Protein AF-A0A7S2SDB5-F1 (afdb_monomer_lite)

Radius of gyration: 14.03 Å; chains: 1; bounding box: 42×34×29 Å

InterPro domains:
  IPR011990 Tetratricopeptide-like helical domain superfamily [G3DSA:1.25.40.10] (27-120)
  IPR011990 Tetratricopeptide-like helical domain superfamily [SSF48452] (34-119)

Sequence (121 aa):
QGGSGVSLSSMASLASADVRSRKIQPIYACIDSGNYRGALKMCAKRDIQSWDIVKVLRAHALDRLGKQDEALELCREVKSKKPTDATVVDTLALNFKLMDLGDEAAECYEVAWQGAPTDLG

Foldseek 3Di:
DDDPPPQLLNLLVVVPDDPLSVLCVVLSVCVVVVVLVSNLVSCPDPVHVPPLLSLLSNLVSCVSVVNNVSSVVSLVVSVVVLDLPPSSLVSSLVSCVVVVNNVSNVVSVVSNVVPPPPPPD

pLDDT: mean 81.26, std 16.33, range [32.19, 94.12]

Structure (mmCIF, N/CA/C/O backbone):
data_AF-A0A7S2SDB5-F1
#
_entry.id   AF-A0A7S2SDB5-F1
#
loop_
_atom_site.group_PDB
_atom_site.id
_atom_site.type_symbol
_atom_site.label_atom_id
_atom_site.label_alt_id
_atom_site.label_comp_id
_atom_site.label_asym_id
_atom_site.label_entity_id
_atom_site.label_seq_id
_atom_site.pdbx_PDB_ins_code
_atom_site.Cartn_x
_atom_site.Cartn_y
_atom_site.Cartn_z
_atom_site.occupancy
_atom_site.B_iso_or_equiv
_atom_site.auth_seq_id
_atom_site.auth_comp_id
_atom_site.auth_asym_id
_atom_site.auth_atom_id
_atom_site.pdbx_PDB_model_num
ATOM 1 N N . GLN A 1 1 ? -15.532 18.726 -9.235 1.00 32.19 1 GLN A N 1
ATOM 2 C CA . GLN A 1 1 ? -14.087 19.027 -9.245 1.00 32.19 1 GLN A CA 1
ATOM 3 C C . GLN A 1 1 ? -13.367 17.695 -9.328 1.00 32.19 1 GLN A C 1
ATOM 5 O O . GLN A 1 1 ? -13.318 16.971 -8.346 1.00 32.19 1 GLN A O 1
ATOM 10 N N . GLY A 1 2 ? -12.998 17.297 -10.547 1.00 34.03 2 GLY A N 1
ATOM 11 C CA . GLY A 1 2 ? -12.353 16.016 -10.813 1.00 34.03 2 GLY A CA 1
ATOM 12 C C . GLY A 1 2 ? -10.883 16.132 -10.459 1.00 34.03 2 GLY A C 1
ATOM 13 O O . GLY A 1 2 ? -10.140 16.801 -11.170 1.00 34.03 2 GLY A O 1
ATOM 14 N N . GLY A 1 3 ? -10.485 15.534 -9.338 1.00 35.69 3 GLY A N 1
ATOM 15 C CA . GLY A 1 3 ? -9.074 15.310 -9.073 1.00 35.69 3 GLY A CA 1
ATOM 16 C C . GLY A 1 3 ? -8.525 14.470 -10.216 1.00 35.69 3 GLY A C 1
ATOM 17 O O . GLY A 1 3 ? -9.114 13.442 -10.550 1.00 35.69 3 GLY A O 1
ATOM 18 N N . SER A 1 4 ? -7.446 14.932 -10.840 1.00 40.94 4 SER A N 1
ATOM 19 C CA . SER A 1 4 ? -6.642 14.147 -11.770 1.00 40.94 4 SER A CA 1
ATOM 20 C C . SER A 1 4 ? -6.125 12.924 -11.014 1.00 40.94 4 SER A C 1
ATOM 22 O O . SER A 1 4 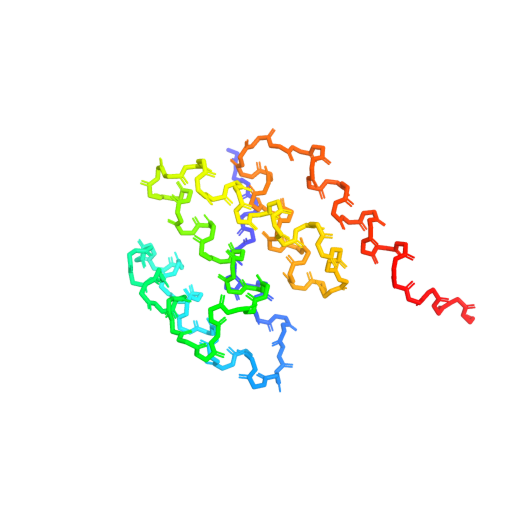? -5.061 12.955 -10.401 1.00 40.94 4 SER A O 1
ATOM 24 N N . GLY A 1 5 ? -6.953 11.883 -10.951 1.00 46.06 5 GLY A N 1
ATOM 25 C CA . GLY A 1 5 ? -6.646 10.625 -10.303 1.00 46.06 5 GLY A CA 1
ATOM 26 C C . GLY A 1 5 ? -5.632 9.921 -11.173 1.00 46.06 5 GLY A C 1
ATOM 27 O O . GLY A 1 5 ? -5.996 9.238 -12.124 1.00 46.06 5 GLY A O 1
ATOM 28 N N . VAL A 1 6 ? -4.353 10.139 -10.887 1.00 54.41 6 VAL A N 1
ATOM 29 C CA . VAL A 1 6 ? -3.303 9.266 -11.390 1.00 54.41 6 VAL A CA 1
ATOM 30 C C . VAL A 1 6 ? -3.615 7.863 -10.874 1.00 54.41 6 VAL A C 1
ATOM 32 O O . VAL A 1 6 ? -3.449 7.560 -9.695 1.00 54.41 6 VAL A O 1
ATOM 35 N N . SER A 1 7 ? -4.177 7.024 -11.742 1.00 64.12 7 SER A N 1
ATOM 36 C CA . SER A 1 7 ? -4.431 5.630 -11.405 1.00 64.12 7 SER A CA 1
ATOM 37 C C . SER A 1 7 ? -3.094 4.941 -11.142 1.00 64.12 7 SER A C 1
ATOM 39 O O . SER A 1 7 ? -2.117 5.161 -11.857 1.00 64.12 7 SER A O 1
ATOM 41 N N . LEU A 1 8 ? -3.047 4.073 -10.133 1.00 67.19 8 LEU A N 1
ATOM 42 C CA . LEU A 1 8 ? -1.852 3.294 -9.781 1.00 67.19 8 LEU A CA 1
ATOM 43 C C . LEU A 1 8 ? -1.300 2.486 -10.975 1.00 67.19 8 LEU A C 1
ATOM 45 O O . LEU A 1 8 ? -0.096 2.268 -11.094 1.00 67.19 8 LEU A O 1
ATOM 49 N N . SER A 1 9 ? -2.177 2.088 -11.897 1.00 60.69 9 SER A N 1
ATOM 50 C CA . SER A 1 9 ? -1.863 1.467 -13.189 1.00 60.69 9 SER A CA 1
ATOM 51 C C . SER A 1 9 ? -1.038 2.376 -14.122 1.00 60.69 9 SER A C 1
ATOM 53 O O . SER A 1 9 ? -0.140 1.894 -14.820 1.00 60.69 9 SER A O 1
ATOM 55 N N . SER A 1 10 ? -1.264 3.692 -14.096 1.00 62.84 10 SER A N 1
ATOM 56 C CA . SER A 1 10 ? -0.473 4.677 -14.848 1.00 62.84 10 SER A CA 1
ATOM 57 C C . SER A 1 10 ? 0.928 4.856 -14.259 1.00 62.84 10 SER A C 1
ATOM 59 O O . SER A 1 10 ? 1.894 4.945 -15.014 1.00 62.84 10 SER A O 1
ATOM 61 N N . MET A 1 11 ? 1.065 4.817 -12.928 1.00 64.19 11 MET A N 1
ATOM 62 C CA . MET A 1 11 ? 2.374 4.839 -12.253 1.00 64.19 11 MET A CA 1
ATOM 63 C C . MET A 1 11 ? 3.192 3.585 -12.587 1.00 64.19 11 MET A C 1
ATOM 65 O O . MET A 1 11 ? 4.382 3.664 -12.880 1.00 64.19 11 MET A O 1
ATOM 69 N N . ALA A 1 12 ? 2.532 2.423 -12.640 1.00 57.56 12 ALA A N 1
ATOM 70 C CA . ALA A 1 12 ? 3.157 1.160 -13.028 1.00 57.56 12 ALA A CA 1
ATOM 71 C C . ALA A 1 12 ? 3.664 1.150 -14.480 1.00 57.56 12 ALA A C 1
ATOM 73 O O . ALA A 1 12 ? 4.626 0.450 -14.792 1.00 57.56 12 ALA A O 1
ATOM 74 N N . SER A 1 13 ? 3.013 1.905 -15.369 1.00 51.91 13 SER A N 1
ATOM 75 C CA . SER A 1 13 ? 3.345 1.950 -16.799 1.00 51.91 13 SER A CA 1
ATOM 76 C C . SER A 1 13 ? 4.627 2.738 -17.091 1.00 51.91 13 SER A C 1
ATOM 78 O O . SER A 1 13 ? 5.291 2.468 -18.089 1.00 51.91 13 SER A O 1
ATOM 80 N N . LEU A 1 14 ? 5.014 3.664 -16.206 1.00 51.72 14 LEU A N 1
ATOM 81 C CA . LEU A 1 14 ? 6.294 4.378 -16.285 1.00 51.72 14 LEU A CA 1
ATOM 82 C C . LEU A 1 14 ? 7.477 3.492 -15.843 1.00 51.72 14 LEU A C 1
ATOM 84 O O . LEU A 1 14 ? 8.594 3.669 -16.322 1.00 51.72 14 LEU A O 1
ATOM 88 N N . ALA A 1 15 ? 7.227 2.479 -15.008 1.00 50.44 15 ALA A N 1
ATOM 89 C CA . ALA A 1 15 ? 8.211 1.497 -14.551 1.00 50.44 15 ALA A CA 1
ATOM 90 C C . ALA A 1 15 ? 8.356 0.315 -15.539 1.00 50.44 15 ALA A C 1
ATOM 92 O O . ALA A 1 15 ? 8.076 -0.848 -15.218 1.00 50.44 15 ALA A O 1
ATOM 93 N N . SER A 1 16 ? 8.745 0.599 -16.785 1.00 42.59 16 SER A N 1
ATOM 94 C CA . SER A 1 16 ? 8.866 -0.424 -17.833 1.00 42.59 16 SER A CA 1
ATOM 95 C C . SER A 1 16 ? 10.200 -1.193 -17.778 1.00 42.59 16 SER A C 1
ATOM 97 O O . SER A 1 16 ? 11.266 -0.597 -17.664 1.00 42.59 16 SER A O 1
ATOM 99 N N . ALA A 1 17 ? 10.100 -2.523 -17.936 1.00 47.00 17 ALA A N 1
ATOM 100 C CA . ALA A 1 17 ? 11.145 -3.549 -18.137 1.00 47.00 17 ALA A CA 1
ATOM 101 C C . ALA A 1 17 ? 11.807 -4.260 -16.928 1.00 47.00 17 ALA A C 1
ATOM 103 O O . ALA A 1 17 ? 12.692 -5.086 -17.146 1.00 47.00 17 ALA A O 1
ATOM 104 N N . ASP A 1 18 ? 11.349 -4.085 -15.684 1.00 59.66 18 ASP A N 1
ATOM 105 C CA . ASP A 1 18 ? 11.858 -4.880 -14.547 1.00 59.66 18 ASP A CA 1
ATOM 106 C C . ASP A 1 18 ? 11.042 -6.184 -14.357 1.00 59.66 18 ASP A C 1
ATOM 108 O O . ASP A 1 18 ? 9.818 -6.220 -14.521 1.00 59.66 18 ASP A O 1
ATOM 112 N N . VAL A 1 19 ? 11.697 -7.296 -13.996 1.00 60.31 19 VAL A N 1
ATOM 113 C CA . VAL A 1 19 ? 11.023 -8.568 -13.643 1.00 60.31 19 VAL A CA 1
ATOM 114 C C . VAL A 1 19 ? 10.014 -8.354 -12.509 1.00 60.31 19 VAL A C 1
ATOM 116 O O . VAL A 1 19 ? 8.971 -9.021 -12.473 1.00 60.31 19 VAL A O 1
ATOM 119 N N . ARG A 1 20 ? 10.280 -7.386 -11.621 1.00 69.00 20 ARG A N 1
ATOM 120 C CA . ARG A 1 20 ? 9.342 -6.934 -10.593 1.00 69.00 20 ARG A CA 1
ATOM 121 C C . ARG A 1 20 ? 8.032 -6.464 -11.211 1.00 69.00 20 ARG A C 1
ATOM 123 O O . ARG A 1 20 ? 6.992 -6.950 -10.767 1.00 69.00 20 ARG A O 1
ATOM 130 N N . SER A 1 21 ? 8.074 -5.660 -12.280 1.00 71.31 21 SER A N 1
ATOM 131 C CA . SER A 1 21 ? 6.898 -5.136 -12.990 1.00 71.31 21 SER A CA 1
ATOM 132 C C 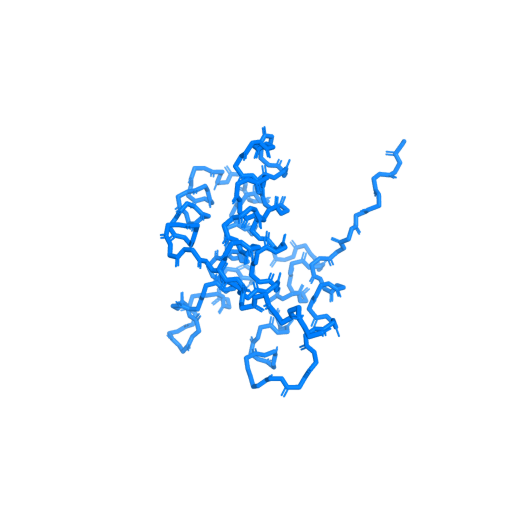. SER A 1 21 ? 5.951 -6.258 -13.426 1.00 71.31 21 SER A C 1
ATOM 134 O O . SER A 1 21 ? 4.762 -6.203 -13.130 1.00 71.31 21 SER A O 1
ATOM 136 N N . ARG A 1 22 ? 6.452 -7.360 -14.004 1.00 79.88 22 ARG A N 1
ATOM 137 C CA . ARG A 1 22 ? 5.593 -8.490 -14.434 1.00 79.88 22 ARG A CA 1
ATOM 138 C C . ARG A 1 22 ? 4.841 -9.163 -13.285 1.00 79.88 22 ARG A C 1
ATOM 140 O O . ARG A 1 22 ? 3.711 -9.607 -13.480 1.00 79.88 22 ARG A O 1
ATOM 147 N N . LYS A 1 23 ? 5.445 -9.256 -12.094 1.00 83.81 23 LYS A N 1
ATOM 148 C CA . LYS A 1 23 ? 4.790 -9.871 -10.927 1.00 83.81 23 LYS A CA 1
ATOM 149 C C . LYS A 1 23 ? 3.769 -8.941 -10.264 1.00 83.81 23 LYS A C 1
ATOM 151 O O . LYS A 1 23 ? 2.788 -9.442 -9.715 1.00 83.81 23 LYS A O 1
ATOM 156 N N . ILE A 1 24 ? 3.973 -7.623 -10.332 1.00 86.31 24 ILE A N 1
ATOM 157 C CA . ILE A 1 24 ? 3.073 -6.615 -9.739 1.00 86.31 24 ILE A CA 1
ATOM 158 C C . ILE A 1 24 ? 1.953 -6.155 -10.680 1.00 86.31 24 ILE A C 1
ATOM 160 O O . ILE A 1 24 ? 0.895 -5.773 -10.193 1.00 86.31 24 ILE A O 1
ATOM 164 N N . GLN A 1 25 ? 2.111 -6.270 -12.004 1.00 86.12 25 GLN A N 1
ATOM 165 C CA . GLN A 1 25 ? 1.059 -5.994 -12.999 1.00 86.12 25 GLN A CA 1
ATOM 166 C C . GLN A 1 25 ? -0.332 -6.552 -12.631 1.00 86.12 25 GLN A C 1
ATOM 168 O O . GLN A 1 25 ? -1.298 -5.788 -12.636 1.00 86.12 25 GLN A O 1
ATOM 173 N N . PRO A 1 26 ? -0.485 -7.833 -12.242 1.00 89.44 26 PRO A N 1
ATOM 174 C CA . PRO A 1 26 ? -1.804 -8.344 -11.883 1.00 89.44 26 PRO A CA 1
ATOM 175 C C . PRO A 1 26 ? -2.366 -7.748 -10.579 1.00 89.44 26 PRO A C 1
ATOM 177 O O . PRO A 1 26 ? -3.580 -7.761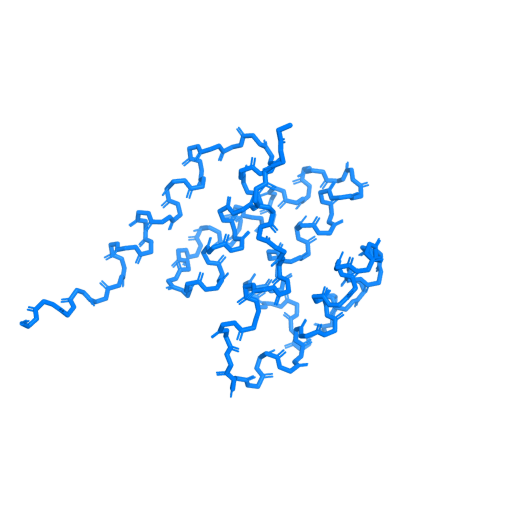 -10.389 1.00 89.44 26 PRO A O 1
ATOM 180 N N . ILE A 1 27 ? -1.518 -7.222 -9.685 1.00 90.88 27 ILE A N 1
ATOM 181 C CA . ILE A 1 27 ? -1.961 -6.493 -8.486 1.00 90.88 27 ILE A CA 1
ATOM 182 C C . ILE A 1 27 ? -2.583 -5.162 -8.912 1.00 90.88 27 ILE A C 1
ATOM 184 O O . ILE A 1 27 ? -3.703 -4.863 -8.504 1.00 90.88 27 ILE A O 1
ATOM 188 N N . TYR A 1 28 ? -1.902 -4.414 -9.786 1.00 88.31 28 TYR A N 1
ATOM 189 C CA . TYR A 1 28 ? -2.421 -3.163 -10.341 1.00 88.31 28 TYR A CA 1
ATOM 190 C C . TYR A 1 28 ? -3.753 -3.364 -11.062 1.00 88.31 28 TYR A C 1
ATOM 192 O O . TYR A 1 28 ? -4.697 -2.632 -10.792 1.00 88.31 28 TYR A O 1
ATOM 200 N N . ALA A 1 29 ? -3.865 -4.402 -11.897 1.00 89.31 29 ALA A N 1
ATOM 201 C CA . ALA A 1 29 ? -5.114 -4.729 -12.583 1.00 89.31 29 ALA A CA 1
ATOM 202 C C . ALA A 1 29 ? -6.266 -5.028 -11.602 1.00 89.31 29 ALA A C 1
ATOM 204 O O . ALA A 1 29 ? -7.398 -4.601 -11.818 1.00 89.31 29 ALA A O 1
ATOM 205 N N . CYS A 1 30 ? -5.989 -5.729 -10.495 1.00 90.38 30 CYS A N 1
ATOM 206 C CA . CYS A 1 30 ? -7.000 -5.969 -9.463 1.00 90.38 30 CYS A CA 1
ATOM 207 C C . CYS A 1 30 ? -7.442 -4.670 -8.779 1.00 90.38 30 CYS A C 1
ATOM 209 O O . CYS A 1 30 ? -8.631 -4.504 -8.528 1.00 90.38 30 CYS A O 1
ATOM 211 N N . ILE A 1 31 ? -6.508 -3.763 -8.477 1.00 89.38 31 ILE A N 1
ATOM 212 C CA . ILE A 1 31 ? -6.811 -2.473 -7.841 1.00 89.38 31 ILE A CA 1
ATOM 213 C C . ILE A 1 31 ? -7.640 -1.584 -8.775 1.00 89.38 31 ILE A C 1
ATOM 215 O O . ILE A 1 31 ? -8.657 -1.044 -8.346 1.00 89.38 31 ILE A O 1
ATOM 219 N N . ASP A 1 32 ? -7.239 -1.484 -10.043 1.00 87.50 32 ASP A N 1
ATOM 220 C CA . ASP A 1 32 ? -7.912 -0.695 -11.082 1.00 87.50 32 ASP A CA 1
ATOM 221 C C . ASP A 1 32 ? -9.350 -1.179 -11.319 1.00 87.50 32 ASP A C 1
ATOM 223 O O . ASP A 1 32 ? -10.295 -0.395 -11.321 1.00 87.50 32 ASP A O 1
ATOM 227 N N . SER A 1 33 ? -9.540 -2.501 -11.363 1.00 89.19 33 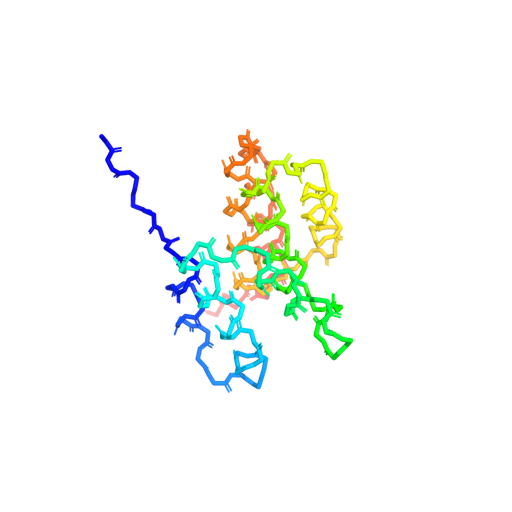SER A N 1
ATOM 228 C CA . SER A 1 33 ? -10.863 -3.117 -11.494 1.00 89.19 33 SER A CA 1
ATOM 229 C C . SER A 1 33 ? -11.709 -3.063 -10.208 1.00 89.19 33 SER A C 1
ATOM 231 O O . SER A 1 33 ? -12.814 -3.608 -10.188 1.00 89.19 33 SER A O 1
ATOM 233 N N . GLY A 1 34 ? -11.202 -2.486 -9.111 1.00 89.56 34 GLY A N 1
ATOM 234 C CA . GLY A 1 34 ? -11.880 -2.434 -7.808 1.00 89.56 34 GLY A CA 1
ATOM 235 C C . GLY A 1 34 ? -11.900 -3.763 -7.037 1.00 89.56 34 GLY A C 1
ATOM 236 O O . GLY A 1 34 ? -12.528 -3.878 -5.985 1.00 89.56 34 GLY A O 1
ATOM 237 N N . ASN A 1 35 ? -11.194 -4.788 -7.518 1.00 93.19 35 ASN A N 1
ATOM 238 C CA . ASN A 1 35 ? -11.063 -6.086 -6.862 1.00 93.19 35 ASN A CA 1
ATOM 239 C C . ASN A 1 35 ? -9.953 -6.073 -5.792 1.00 93.19 35 ASN A C 1
ATOM 241 O O . ASN A 1 35 ? -8.951 -6.790 -5.878 1.00 93.19 35 ASN A O 1
ATOM 245 N N . TYR A 1 36 ? -10.144 -5.276 -4.739 1.00 92.75 36 TYR A N 1
ATOM 246 C CA . TYR A 1 36 ? -9.155 -5.106 -3.665 1.00 92.75 36 TYR A CA 1
ATOM 247 C C . TYR A 1 36 ? -8.863 -6.411 -2.910 1.00 92.75 36 TYR A C 1
ATOM 249 O O . TYR A 1 36 ? -7.719 -6.695 -2.562 1.00 92.75 36 TYR A O 1
ATOM 257 N N . ARG A 1 37 ? -9.869 -7.275 -2.729 1.00 93.62 37 ARG A N 1
ATOM 258 C CA . ARG A 1 37 ? -9.688 -8.612 -2.133 1.00 93.62 37 ARG A CA 1
ATOM 259 C C . ARG A 1 37 ? -8.756 -9.495 -2.967 1.00 93.62 37 ARG A C 1
ATOM 261 O O . ARG A 1 37 ? -7.894 -10.177 -2.411 1.00 93.62 37 ARG A O 1
ATOM 268 N N . GLY A 1 38 ? -8.912 -9.465 -4.292 1.00 94.12 38 GLY A N 1
ATOM 269 C CA . GLY A 1 38 ? -8.012 -10.137 -5.228 1.00 94.12 38 GLY A CA 1
ATOM 270 C C . GLY A 1 38 ? -6.591 -9.582 -5.147 1.00 94.12 38 GLY A C 1
ATOM 271 O O . GLY A 1 38 ? -5.642 -10.361 -5.046 1.00 94.12 38 GLY A O 1
ATOM 272 N N . ALA A 1 39 ? -6.449 -8.254 -5.086 1.00 92.69 39 ALA A N 1
ATOM 273 C CA . ALA A 1 39 ? -5.154 -7.596 -4.924 1.00 92.69 39 ALA A CA 1
ATOM 274 C C . ALA A 1 39 ? -4.433 -8.066 -3.649 1.00 92.69 39 ALA A C 1
ATOM 276 O O . ALA A 1 39 ? -3.282 -8.488 -3.727 1.00 92.69 39 ALA A O 1
ATOM 277 N N . LEU A 1 40 ? -5.122 -8.122 -2.500 1.00 93.75 40 LEU A N 1
ATOM 278 C CA . LEU A 1 40 ? -4.540 -8.608 -1.240 1.00 93.75 40 LEU A CA 1
ATOM 279 C C . LEU A 1 40 ? -4.022 -10.046 -1.335 1.00 93.75 40 LEU A C 1
ATOM 281 O O . LEU A 1 40 ? -2.924 -10.342 -0.862 1.00 93.75 40 LEU A O 1
ATOM 285 N N . LYS A 1 41 ? -4.784 -10.938 -1.979 1.00 94.12 41 LYS A N 1
ATOM 286 C CA . LYS A 1 41 ? -4.358 -12.328 -2.199 1.00 94.12 41 LYS A CA 1
ATOM 287 C C . LYS A 1 41 ? -3.071 -12.394 -3.022 1.00 94.12 41 LYS A C 1
ATOM 289 O O . LYS A 1 41 ? -2.214 -13.236 -2.763 1.00 94.12 41 LYS A O 1
ATOM 294 N N . MET A 1 42 ? -2.929 -11.507 -4.004 1.00 91.88 42 MET A N 1
ATOM 295 C CA . MET A 1 42 ? -1.732 -11.422 -4.837 1.00 91.88 42 MET A CA 1
ATOM 296 C C . MET A 1 42 ? -0.550 -10.827 -4.066 1.00 91.88 42 MET A C 1
ATOM 298 O O . MET A 1 42 ? 0.557 -11.350 -4.184 1.00 91.88 42 MET A O 1
ATOM 302 N N . CYS A 1 43 ? -0.784 -9.820 -3.218 1.00 92.00 43 CYS A N 1
ATOM 303 C CA . CYS A 1 43 ? 0.236 -9.252 -2.336 1.00 92.00 43 CYS A CA 1
ATOM 304 C C . CYS A 1 43 ? 0.761 -10.257 -1.298 1.00 92.00 43 CYS A C 1
ATOM 306 O O . CYS A 1 43 ? 1.918 -10.173 -0.906 1.00 92.00 43 CYS A O 1
ATOM 308 N N . ALA A 1 44 ? -0.053 -11.231 -0.877 1.00 92.12 44 ALA A N 1
ATOM 309 C CA . ALA A 1 44 ? 0.330 -12.262 0.095 1.00 92.12 44 ALA A CA 1
ATOM 310 C C . ALA A 1 44 ? 1.255 -13.365 -0.470 1.00 92.12 44 ALA A C 1
ATOM 312 O O . ALA A 1 44 ? 1.621 -14.304 0.240 1.00 92.12 44 ALA A O 1
ATOM 313 N N . LYS A 1 45 ? 1.638 -13.298 -1.752 1.00 92.50 45 LYS A N 1
ATOM 314 C CA . LYS A 1 45 ? 2.542 -14.279 -2.371 1.00 92.50 45 LYS A CA 1
ATOM 315 C C . LYS A 1 45 ? 3.949 -14.179 -1.779 1.00 92.50 45 LYS A C 1
ATOM 317 O O . LYS A 1 45 ? 4.555 -13.109 -1.807 1.00 92.50 45 LYS A O 1
ATOM 322 N N . ARG A 1 46 ? 4.508 -15.308 -1.318 1.00 89.81 46 ARG A N 1
ATOM 323 C CA . ARG A 1 46 ? 5.797 -15.332 -0.597 1.00 89.81 46 ARG A CA 1
ATOM 324 C C . ARG A 1 46 ? 6.959 -14.722 -1.377 1.00 89.81 46 ARG A C 1
ATOM 326 O O . ARG A 1 46 ? 7.798 -14.067 -0.773 1.00 89.81 46 ARG A O 1
ATOM 333 N N . ASP A 1 47 ? 6.959 -14.878 -2.696 1.00 88.94 47 ASP A N 1
ATOM 334 C CA . ASP A 1 47 ? 7.980 -14.341 -3.596 1.00 88.94 47 ASP A CA 1
ATOM 335 C C . ASP A 1 47 ? 8.057 -12.811 -3.642 1.00 88.94 47 ASP A C 1
ATOM 337 O O . ASP A 1 47 ? 9.095 -12.276 -4.025 1.00 88.94 47 ASP A O 1
ATOM 341 N N . ILE A 1 48 ? 6.956 -12.112 -3.337 1.00 89.44 48 ILE A N 1
ATOM 342 C CA . ILE A 1 48 ? 6.836 -10.661 -3.558 1.00 89.44 48 ILE A CA 1
ATOM 343 C C . ILE A 1 48 ? 6.303 -9.891 -2.346 1.00 89.44 48 ILE A C 1
ATOM 345 O O . ILE A 1 48 ? 6.449 -8.678 -2.299 1.00 89.44 48 ILE A O 1
ATOM 349 N N . GLN A 1 49 ? 5.735 -10.565 -1.339 1.00 88.88 49 GLN A N 1
ATOM 350 C CA . GLN A 1 49 ? 5.149 -9.930 -0.146 1.00 88.88 49 GLN A CA 1
ATOM 351 C C . GLN A 1 49 ? 6.132 -9.057 0.650 1.00 88.88 49 GLN A C 1
ATOM 353 O O . GLN A 1 49 ? 5.719 -8.179 1.402 1.00 88.88 49 GLN A O 1
ATOM 358 N N . SER A 1 50 ? 7.438 -9.318 0.519 1.00 88.56 50 SER A N 1
ATOM 359 C CA . SER A 1 50 ? 8.480 -8.551 1.204 1.00 88.56 50 SER A CA 1
ATOM 360 C C . SER A 1 50 ? 8.886 -7.285 0.448 1.00 88.56 50 SER A C 1
ATOM 362 O O . SER A 1 50 ? 9.625 -6.476 1.006 1.00 88.56 50 SER A O 1
ATOM 364 N N . TRP A 1 51 ? 8.460 -7.125 -0.807 1.00 90.69 51 TRP A N 1
ATOM 365 C CA . TRP A 1 51 ? 8.829 -5.979 -1.630 1.00 90.69 51 TRP A CA 1
ATOM 366 C C . TRP A 1 51 ? 8.084 -4.736 -1.168 1.00 90.69 51 TRP A C 1
ATOM 368 O O .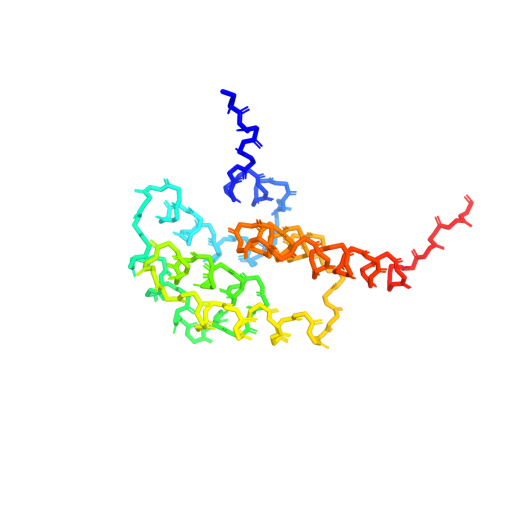 TRP A 1 51 ? 6.872 -4.780 -0.962 1.00 90.69 51 TRP A O 1
ATOM 378 N N . ASP A 1 52 ? 8.796 -3.619 -1.073 1.00 91.19 52 ASP A N 1
ATOM 379 C CA . ASP A 1 52 ? 8.226 -2.370 -0.570 1.00 91.19 52 ASP A CA 1
ATOM 380 C C . ASP A 1 52 ? 7.046 -1.908 -1.431 1.00 91.19 52 ASP A C 1
ATOM 382 O O . ASP A 1 52 ? 5.972 -1.649 -0.896 1.00 91.19 52 ASP A O 1
ATOM 386 N N . ILE A 1 53 ? 7.164 -1.976 -2.763 1.00 89.38 53 ILE A N 1
ATOM 387 C CA . ILE A 1 53 ? 6.044 -1.673 -3.669 1.00 89.38 53 ILE A CA 1
ATOM 388 C C . ILE A 1 53 ? 4.806 -2.541 -3.391 1.00 89.38 53 ILE A C 1
ATOM 390 O O . ILE A 1 53 ? 3.684 -2.047 -3.393 1.00 89.38 53 ILE A O 1
ATOM 394 N N . VAL A 1 54 ? 4.981 -3.830 -3.082 1.00 92.50 54 VAL A N 1
ATOM 395 C CA . VAL A 1 54 ? 3.857 -4.738 -2.795 1.00 92.50 54 VAL A CA 1
ATOM 396 C C . VAL A 1 54 ? 3.212 -4.410 -1.454 1.00 92.50 54 VAL A C 1
ATOM 398 O O . VAL A 1 54 ? 1.990 -4.488 -1.337 1.00 92.50 54 VAL A O 1
ATOM 401 N N . LYS A 1 55 ? 4.003 -4.009 -0.455 1.00 93.44 55 LYS A N 1
ATOM 402 C CA . LYS A 1 55 ? 3.486 -3.557 0.842 1.00 93.44 55 LYS A CA 1
ATOM 403 C C . LYS A 1 55 ? 2.658 -2.284 0.702 1.00 93.44 55 LYS A C 1
ATOM 405 O O . LYS A 1 55 ? 1.556 -2.233 1.241 1.00 93.44 55 LYS A O 1
ATOM 410 N N . VAL A 1 56 ? 3.122 -1.316 -0.088 1.00 92.25 56 VAL A N 1
ATOM 411 C CA . VAL A 1 56 ? 2.370 -0.080 -0.355 1.00 92.25 56 VAL A CA 1
ATOM 412 C C . VAL A 1 56 ? 1.087 -0.363 -1.152 1.00 92.25 56 VAL A C 1
ATOM 414 O O . VAL A 1 56 ? 0.022 0.154 -0.820 1.00 92.25 56 VAL A O 1
ATOM 417 N N . LEU A 1 57 ? 1.126 -1.253 -2.150 1.00 92.19 57 LEU A N 1
ATOM 418 C CA . LEU A 1 57 ? -0.083 -1.668 -2.879 1.00 92.19 57 LEU A CA 1
ATOM 419 C C . LEU A 1 57 ? -1.069 -2.437 -1.992 1.00 92.19 57 LEU A C 1
ATOM 421 O O . LEU A 1 57 ? -2.284 -2.282 -2.120 1.00 92.19 57 LEU A O 1
ATOM 425 N N . ARG A 1 58 ? -0.558 -3.256 -1.065 1.00 94.00 58 ARG A N 1
ATOM 426 C CA . ARG A 1 58 ? -1.375 -3.925 -0.049 1.00 94.00 58 ARG A CA 1
ATOM 427 C C . ARG A 1 58 ? -2.042 -2.901 0.866 1.00 94.00 58 ARG A C 1
ATOM 429 O O . ARG A 1 58 ? -3.233 -3.047 1.122 1.00 94.00 58 ARG A O 1
ATOM 436 N N . ALA A 1 59 ? -1.309 -1.884 1.318 1.00 94.12 59 ALA A N 1
ATOM 437 C CA . ALA A 1 59 ? -1.857 -0.797 2.121 1.00 94.12 59 ALA A CA 1
ATOM 438 C C . ALA A 1 59 ? -2.996 -0.080 1.385 1.00 94.12 59 ALA A C 1
ATOM 440 O O . ALA A 1 59 ? -4.079 0.060 1.941 1.00 94.12 59 ALA A O 1
ATOM 441 N N . HIS A 1 60 ? -2.811 0.243 0.102 1.00 91.62 60 HIS A N 1
ATOM 442 C CA . HIS A 1 60 ? -3.873 0.835 -0.714 1.00 91.62 60 HIS A CA 1
ATOM 443 C C . HIS A 1 60 ? -5.132 -0.045 -0.748 1.00 91.62 60 HIS A C 1
ATOM 445 O O . HIS A 1 60 ? -6.244 0.417 -0.519 1.00 91.62 60 HIS A O 1
ATOM 451 N N . ALA A 1 61 ? -4.978 -1.347 -0.995 1.00 93.25 61 ALA A N 1
ATOM 452 C CA . ALA A 1 61 ? -6.115 -2.262 -1.015 1.00 93.25 61 ALA A CA 1
ATOM 453 C C . ALA A 1 61 ? -6.800 -2.406 0.361 1.00 93.25 61 ALA A C 1
ATOM 455 O O . ALA A 1 61 ? -8.011 -2.603 0.409 1.00 93.25 61 ALA A O 1
ATOM 456 N N . LEU A 1 62 ? -6.052 -2.320 1.468 1.00 93.38 62 LEU A N 1
ATOM 457 C CA . LEU A 1 62 ? -6.596 -2.341 2.832 1.00 93.38 62 LEU A CA 1
ATOM 458 C C . LEU A 1 62 ? -7.390 -1.068 3.146 1.00 93.38 62 LEU A C 1
ATOM 460 O O . LEU A 1 62 ? -8.507 -1.174 3.650 1.00 93.38 62 LEU A O 1
ATOM 464 N N . ASP A 1 63 ? -6.857 0.097 2.782 1.00 91.75 63 ASP A N 1
ATOM 465 C CA . ASP A 1 63 ? -7.526 1.396 2.904 1.00 91.75 63 ASP A CA 1
ATOM 466 C C . ASP A 1 63 ? -8.890 1.386 2.198 1.00 91.75 63 ASP A C 1
ATOM 468 O O . ASP A 1 63 ? -9.929 1.618 2.815 1.00 91.75 63 ASP A O 1
ATOM 472 N N . ARG A 1 64 ? -8.919 0.936 0.936 1.00 91.06 64 ARG A N 1
ATOM 473 C CA . ARG A 1 64 ? -10.155 0.808 0.142 1.00 91.06 64 ARG A CA 1
ATOM 474 C C . ARG A 1 64 ? -11.163 -0.198 0.708 1.00 91.06 64 ARG A C 1
ATOM 476 O O . ARG A 1 64 ? -12.334 -0.162 0.335 1.00 91.06 64 ARG A O 1
ATOM 483 N N . LEU A 1 65 ? -10.726 -1.098 1.587 1.00 91.88 65 LEU A N 1
ATOM 484 C CA . LEU A 1 65 ? -11.574 -2.051 2.309 1.00 91.88 65 LEU A CA 1
ATOM 485 C C . LEU A 1 65 ? -11.984 -1.554 3.708 1.00 91.88 65 LEU A C 1
ATOM 487 O O . LEU A 1 65 ? -12.619 -2.309 4.444 1.00 91.88 65 LEU A O 1
ATOM 491 N N . GLY A 1 66 ? -11.636 -0.317 4.078 1.00 91.31 66 GLY A N 1
ATOM 492 C CA . GLY A 1 66 ? -11.949 0.294 5.373 1.00 91.31 66 GLY A CA 1
ATOM 493 C C . GLY A 1 66 ? -10.992 -0.093 6.503 1.00 91.31 66 GLY A C 1
ATOM 494 O O . GLY A 1 66 ? -11.286 0.159 7.667 1.00 91.31 66 GLY A O 1
ATOM 495 N N . LYS A 1 67 ? -9.855 -0.722 6.187 1.00 93.88 67 LYS A N 1
ATOM 496 C CA . LYS A 1 67 ? -8.823 -1.125 7.154 1.00 93.88 67 LYS A CA 1
ATOM 497 C C . LYS A 1 67 ? -7.675 -0.117 7.173 1.00 93.88 67 LYS A C 1
ATOM 499 O O . LYS A 1 67 ? -6.534 -0.462 6.861 1.00 93.88 67 LYS A O 1
ATOM 504 N N . GLN A 1 68 ? -7.998 1.132 7.495 1.00 91.81 68 GLN A N 1
ATOM 505 C CA . GLN A 1 68 ? -7.046 2.239 7.417 1.00 91.81 68 GLN A CA 1
ATOM 506 C C . GLN A 1 68 ? -5.870 2.069 8.390 1.00 91.81 68 GLN A C 1
ATOM 508 O O . GLN A 1 68 ? -4.738 2.339 8.004 1.00 91.81 68 GLN A O 1
ATOM 513 N N . ASP A 1 69 ? -6.098 1.551 9.601 1.00 92.56 69 ASP A N 1
ATOM 514 C CA . ASP A 1 69 ? -5.034 1.325 10.591 1.00 92.56 69 ASP A CA 1
ATOM 515 C C . ASP A 1 69 ? -3.944 0.375 10.066 1.00 92.56 69 ASP A C 1
ATOM 517 O O . ASP A 1 69 ? -2.774 0.749 10.008 1.00 92.56 69 ASP A O 1
ATOM 521 N N . GLU A 1 70 ? -4.329 -0.811 9.570 1.00 93.31 70 GLU A N 1
ATOM 522 C CA . GLU A 1 70 ? -3.370 -1.770 8.990 1.00 93.31 70 GLU A CA 1
ATOM 523 C C . GLU A 1 70 ? -2.666 -1.194 7.748 1.00 93.31 70 GLU A C 1
ATOM 525 O O . GLU A 1 70 ? -1.497 -1.490 7.483 1.00 93.31 70 GLU A O 1
ATOM 530 N N . ALA A 1 71 ? -3.381 -0.393 6.951 1.00 93.25 71 ALA A N 1
ATOM 531 C CA . ALA A 1 71 ? -2.805 0.270 5.789 1.00 93.25 71 A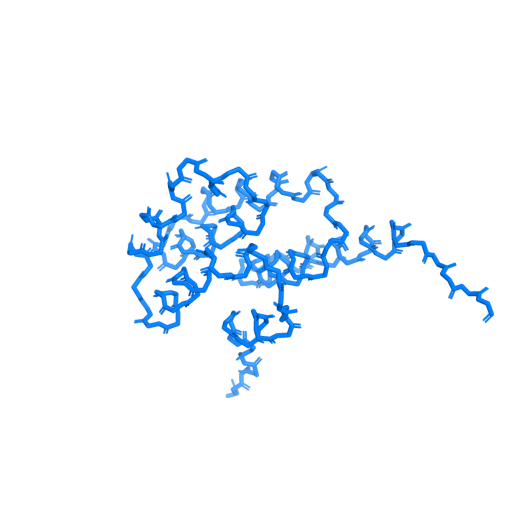LA A CA 1
ATOM 532 C C . ALA A 1 71 ? -1.726 1.279 6.206 1.00 93.25 71 ALA A C 1
ATOM 534 O O . ALA A 1 71 ? -0.635 1.296 5.631 1.00 93.25 71 ALA A O 1
ATOM 535 N N . LEU A 1 72 ? -2.006 2.075 7.237 1.00 93.00 72 LEU A N 1
ATOM 536 C CA . LEU A 1 72 ? -1.095 3.082 7.758 1.00 93.00 72 LEU A CA 1
ATOM 537 C C . LEU A 1 72 ? 0.162 2.453 8.368 1.00 93.00 72 LEU A C 1
ATOM 539 O O . LEU A 1 72 ? 1.268 2.929 8.107 1.00 93.00 72 LEU A O 1
ATOM 543 N N . GLU A 1 73 ? 0.016 1.362 9.124 1.00 94.12 73 GLU A N 1
ATOM 544 C CA . GLU A 1 73 ? 1.150 0.611 9.674 1.00 94.12 73 GLU A CA 1
ATOM 545 C C . GLU A 1 73 ? 2.108 0.142 8.570 1.00 94.12 73 GLU A C 1
ATOM 547 O O . GLU A 1 73 ? 3.320 0.347 8.665 1.00 94.12 73 GLU A O 1
ATOM 552 N N . LEU A 1 74 ? 1.572 -0.410 7.476 1.00 93.88 74 LEU A N 1
ATOM 553 C CA . LEU A 1 74 ? 2.375 -0.832 6.325 1.00 93.88 74 LEU A CA 1
ATOM 554 C C . LEU A 1 74 ? 3.062 0.343 5.622 1.00 93.88 74 LEU A C 1
ATOM 556 O O . LEU A 1 74 ? 4.240 0.240 5.275 1.00 93.88 74 LEU A O 1
ATOM 560 N N . CYS A 1 75 ? 2.352 1.454 5.409 1.00 93.62 75 CYS A N 1
ATOM 561 C CA . CYS A 1 75 ? 2.930 2.657 4.809 1.00 93.62 75 CYS A CA 1
ATOM 562 C C . CYS A 1 75 ? 4.099 3.187 5.651 1.00 93.62 75 CYS A C 1
ATOM 564 O O . CYS A 1 75 ? 5.173 3.458 5.113 1.00 93.62 75 CYS A O 1
ATOM 566 N N . ARG A 1 76 ? 3.935 3.271 6.975 1.00 93.56 76 ARG A N 1
ATOM 567 C CA . ARG A 1 76 ? 4.989 3.720 7.898 1.00 93.56 76 ARG A CA 1
ATOM 568 C C . ARG A 1 76 ? 6.176 2.768 7.951 1.00 93.56 76 ARG A C 1
ATOM 570 O O . ARG A 1 76 ? 7.316 3.227 7.994 1.00 93.56 76 ARG A O 1
ATOM 577 N N . GLU A 1 77 ? 5.933 1.461 7.900 1.00 93.75 77 GLU A N 1
ATOM 578 C CA . GLU A 1 77 ? 7.002 0.463 7.831 1.00 93.75 77 GLU A CA 1
ATOM 579 C C . GLU A 1 77 ? 7.865 0.663 6.576 1.00 93.75 77 GLU A C 1
ATOM 581 O O . GLU A 1 77 ? 9.094 0.684 6.660 1.00 93.75 77 GLU A O 1
ATOM 586 N N . VAL A 1 78 ? 7.230 0.866 5.415 1.00 92.81 78 VAL A N 1
ATOM 587 C CA . VAL A 1 78 ? 7.949 1.149 4.167 1.00 92.81 78 VAL A CA 1
ATOM 588 C C . VAL A 1 78 ? 8.675 2.491 4.255 1.00 92.81 78 VAL A C 1
ATOM 590 O O . VAL A 1 78 ? 9.862 2.548 3.949 1.00 92.81 78 VAL A O 1
ATOM 593 N N . LYS A 1 79 ? 8.012 3.548 4.740 1.00 91.44 79 LYS A N 1
ATOM 594 C CA . LYS A 1 79 ? 8.601 4.883 4.944 1.00 91.44 79 LYS A CA 1
ATOM 595 C C . LYS A 1 79 ? 9.865 4.835 5.806 1.00 91.44 79 LYS A C 1
ATOM 597 O O . LYS A 1 79 ? 10.867 5.458 5.465 1.00 91.44 79 LYS A O 1
ATOM 602 N N . SER A 1 80 ? 9.852 4.051 6.887 1.00 91.12 80 SER A N 1
ATOM 603 C CA . SER A 1 80 ? 10.983 3.900 7.814 1.00 91.12 80 SER A CA 1
ATOM 604 C C . SER A 1 80 ? 12.252 3.372 7.132 1.00 91.12 80 SER A C 1
ATOM 606 O O . SER A 1 80 ? 13.362 3.731 7.526 1.00 91.12 80 SER A O 1
ATOM 608 N N . LYS A 1 81 ? 12.104 2.588 6.057 1.00 89.69 81 LYS A N 1
ATOM 609 C CA . LYS A 1 81 ? 13.229 2.097 5.248 1.00 89.69 81 LYS A CA 1
ATOM 610 C C . LYS A 1 81 ? 13.821 3.142 4.307 1.00 89.69 81 LYS A C 1
ATOM 612 O O . LYS A 1 81 ? 14.823 2.845 3.664 1.00 89.69 81 LYS A O 1
ATOM 617 N N . LYS A 1 82 ? 13.220 4.332 4.221 1.00 87.44 82 LYS A N 1
ATOM 618 C CA . LYS A 1 82 ? 13.651 5.436 3.356 1.00 87.44 82 LYS A CA 1
ATOM 619 C C . LYS A 1 82 ? 13.791 4.990 1.892 1.00 87.44 82 LYS A C 1
ATOM 621 O O . LYS A 1 82 ? 14.899 4.989 1.355 1.00 87.44 82 LYS A O 1
ATOM 626 N N . PRO A 1 83 ? 12.691 4.551 1.251 1.00 84.50 83 PRO A N 1
ATOM 627 C CA . PRO A 1 83 ? 12.747 4.118 -0.135 1.00 84.50 83 PRO A CA 1
ATOM 628 C C . PRO A 1 83 ? 13.194 5.286 -1.021 1.00 84.50 83 PRO A C 1
ATOM 630 O O . PRO A 1 83 ? 12.683 6.394 -0.897 1.00 84.50 83 PRO A O 1
ATOM 633 N N . THR A 1 84 ? 14.135 5.025 -1.923 1.00 84.06 84 THR A N 1
ATOM 634 C CA . THR A 1 84 ? 14.592 5.978 -2.951 1.00 84.06 84 THR A CA 1
ATOM 635 C C . THR A 1 84 ? 14.014 5.662 -4.330 1.00 84.06 84 THR A C 1
ATOM 637 O O . THR A 1 84 ? 14.170 6.437 -5.270 1.00 84.06 84 THR A O 1
ATOM 640 N N . ASP A 1 85 ? 13.331 4.522 -4.467 1.00 83.19 85 ASP A N 1
ATOM 641 C CA . ASP A 1 85 ? 12.673 4.118 -5.704 1.00 83.19 85 ASP A CA 1
ATOM 642 C C . ASP A 1 85 ? 11.456 5.010 -5.964 1.00 83.19 85 ASP A C 1
ATOM 644 O O . ASP A 1 85 ? 10.500 5.010 -5.184 1.00 83.19 85 ASP A O 1
ATOM 648 N N . ALA A 1 86 ? 11.484 5.750 -7.073 1.00 82.94 86 ALA A N 1
ATOM 649 C CA . ALA A 1 86 ? 10.444 6.715 -7.417 1.00 82.94 86 ALA A CA 1
ATOM 650 C C . ALA A 1 86 ? 9.041 6.089 -7.458 1.00 82.94 86 ALA A C 1
ATOM 652 O O . ALA A 1 86 ? 8.083 6.714 -7.015 1.00 82.94 86 ALA A O 1
ATOM 653 N N . THR A 1 87 ? 8.911 4.837 -7.916 1.00 82.94 87 THR A N 1
ATOM 654 C CA . THR A 1 87 ? 7.605 4.162 -7.987 1.00 82.94 87 THR A CA 1
ATOM 655 C C . THR A 1 87 ? 7.069 3.885 -6.587 1.00 82.94 87 THR A C 1
ATOM 657 O O . THR A 1 87 ? 5.886 4.093 -6.317 1.00 82.94 87 THR A O 1
ATOM 660 N N . VAL A 1 88 ? 7.935 3.421 -5.679 1.00 87.62 88 VAL A N 1
ATOM 661 C CA . VAL A 1 88 ? 7.567 3.177 -4.277 1.00 87.62 88 VAL A CA 1
ATOM 662 C C . VAL A 1 88 ? 7.198 4.484 -3.585 1.00 87.62 88 VAL A C 1
ATOM 664 O O . VAL A 1 88 ? 6.163 4.530 -2.926 1.00 87.62 88 VAL A O 1
ATOM 667 N N . VAL A 1 89 ? 8.012 5.529 -3.749 1.00 88.88 89 VAL A N 1
ATOM 668 C CA . VAL A 1 89 ? 7.812 6.841 -3.114 1.00 88.88 89 VAL A CA 1
ATOM 669 C C . VAL A 1 89 ? 6.513 7.490 -3.589 1.00 88.88 89 VAL A C 1
ATOM 671 O O . VAL A 1 89 ? 5.720 7.912 -2.753 1.00 88.88 89 VAL A O 1
ATOM 674 N N . ASP A 1 90 ? 6.250 7.499 -4.897 1.00 87.00 90 ASP A N 1
ATOM 675 C CA . ASP A 1 90 ? 5.036 8.090 -5.474 1.00 87.00 90 ASP A CA 1
ATOM 676 C C . ASP A 1 90 ? 3.771 7.358 -4.996 1.00 87.00 90 ASP A C 1
ATOM 678 O O . ASP A 1 90 ? 2.834 7.969 -4.477 1.00 87.00 90 ASP A O 1
ATOM 682 N N . THR A 1 91 ? 3.797 6.019 -5.036 1.00 88.12 91 THR A N 1
ATOM 683 C CA . THR A 1 91 ? 2.699 5.175 -4.534 1.00 88.12 91 THR A CA 1
ATOM 684 C C . THR A 1 91 ? 2.471 5.392 -3.028 1.00 88.12 91 THR A C 1
ATOM 686 O O . THR A 1 91 ? 1.331 5.447 -2.562 1.00 88.12 91 THR A O 1
ATOM 689 N N . LEU A 1 92 ? 3.549 5.509 -2.247 1.00 90.44 92 LEU A N 1
ATOM 690 C CA . LEU A 1 92 ? 3.495 5.694 -0.797 1.00 90.44 92 LEU A CA 1
ATOM 691 C C . LEU A 1 92 ? 2.917 7.064 -0.434 1.00 90.44 92 LEU A C 1
ATOM 693 O O . LEU A 1 92 ? 2.002 7.150 0.385 1.00 90.44 92 LEU A O 1
ATOM 697 N N . ALA A 1 93 ? 3.407 8.119 -1.080 1.00 90.00 93 ALA A N 1
ATOM 698 C CA . ALA A 1 93 ? 2.914 9.474 -0.897 1.00 90.00 93 ALA A CA 1
ATOM 699 C C . ALA A 1 93 ? 1.444 9.610 -1.321 1.00 90.00 93 ALA A C 1
ATOM 701 O O . ALA A 1 93 ? 0.670 10.282 -0.638 1.00 90.00 93 ALA A O 1
ATOM 702 N N . LEU A 1 94 ? 1.028 8.932 -2.399 1.00 88.25 94 LEU A N 1
ATOM 703 C CA . LEU A 1 94 ? -0.380 8.872 -2.789 1.00 88.25 94 LEU A CA 1
ATOM 704 C C . LEU A 1 94 ? -1.240 8.271 -1.671 1.00 88.25 94 LEU A C 1
ATOM 706 O O . LEU A 1 94 ? -2.267 8.852 -1.329 1.00 88.25 94 LEU A O 1
ATOM 710 N N . ASN A 1 95 ? -0.834 7.142 -1.083 1.00 89.81 95 ASN A N 1
ATOM 711 C CA . ASN A 1 95 ? -1.590 6.529 0.013 1.00 89.81 95 ASN A CA 1
ATOM 712 C C . ASN A 1 95 ? -1.719 7.464 1.218 1.00 89.81 95 ASN A C 1
ATOM 714 O O . ASN A 1 95 ? -2.822 7.635 1.724 1.00 89.81 95 ASN A O 1
ATOM 718 N N . PHE A 1 96 ? -0.632 8.114 1.643 1.00 90.81 96 PHE A N 1
ATOM 719 C CA . PHE A 1 96 ? -0.695 9.089 2.734 1.00 90.81 96 PHE A CA 1
ATOM 720 C C . PHE A 1 96 ? -1.645 10.248 2.417 1.00 90.81 96 PHE A C 1
ATOM 722 O O . PHE A 1 96 ? -2.464 10.620 3.252 1.00 90.81 96 PHE A O 1
ATOM 729 N N . LYS A 1 97 ? -1.618 10.761 1.183 1.00 88.31 97 LYS A N 1
ATOM 730 C CA . LYS A 1 97 ? -2.537 11.814 0.739 1.00 88.31 97 LYS A CA 1
ATOM 731 C C . LYS A 1 97 ? -4.003 11.368 0.751 1.00 88.31 97 LYS A C 1
ATOM 733 O O . LYS A 1 97 ? -4.871 12.171 1.074 1.00 88.31 97 LYS A O 1
ATOM 738 N N . LEU A 1 98 ? -4.287 10.112 0.403 1.00 85.94 98 LEU A N 1
ATOM 739 C CA . LEU A 1 98 ? -5.641 9.545 0.467 1.00 85.94 98 LEU A CA 1
ATOM 740 C C . LEU A 1 98 ? -6.147 9.397 1.911 1.00 85.94 98 LEU A C 1
ATOM 742 O O . LEU A 1 98 ? -7.348 9.494 2.136 1.00 85.94 98 LEU A O 1
ATOM 746 N N . MET A 1 99 ? -5.234 9.221 2.868 1.00 87.31 99 MET A N 1
ATOM 747 C CA . MET A 1 99 ? -5.511 9.122 4.306 1.00 87.31 99 MET A CA 1
ATOM 748 C C . MET A 1 99 ? -5.518 10.485 5.027 1.00 87.31 99 MET A C 1
ATOM 750 O O . MET A 1 99 ? -5.509 10.515 6.254 1.00 87.31 99 MET A O 1
ATOM 754 N N . ASP A 1 100 ? -5.502 11.602 4.288 1.00 87.88 100 ASP A N 1
ATOM 755 C CA . ASP A 1 100 ? -5.411 12.979 4.815 1.00 87.88 100 ASP A CA 1
ATOM 756 C C . ASP A 1 100 ? -4.090 13.300 5.558 1.00 87.88 100 ASP A C 1
ATOM 758 O O . ASP A 1 100 ? -3.974 14.278 6.288 1.00 87.88 100 ASP A O 1
ATOM 762 N N . LEU A 1 101 ? -3.038 12.503 5.336 1.00 88.81 101 LEU A N 1
ATOM 763 C CA . LEU A 1 101 ? -1.712 12.651 5.951 1.00 88.81 101 LEU A CA 1
ATOM 764 C C . LEU A 1 101 ? -0.730 13.345 4.993 1.00 88.81 101 LEU A C 1
ATOM 766 O O . LEU A 1 101 ? 0.286 12.779 4.584 1.00 88.81 101 LEU A O 1
ATOM 770 N N . GLY A 1 102 ? -1.049 14.583 4.611 1.00 86.75 102 GLY A N 1
ATOM 771 C CA . GLY A 1 102 ? -0.262 15.364 3.647 1.00 86.75 102 GLY A CA 1
ATOM 772 C C . GLY A 1 102 ? 1.199 15.586 4.061 1.00 86.75 102 GLY A C 1
ATOM 773 O O . GLY A 1 102 ? 2.094 15.447 3.227 1.00 86.75 102 GLY A O 1
ATOM 774 N N . ASP A 1 103 ? 1.451 15.856 5.343 1.00 89.38 103 ASP A N 1
ATOM 775 C CA . ASP A 1 103 ? 2.803 16.035 5.885 1.00 89.38 103 ASP A CA 1
ATOM 776 C C . ASP A 1 103 ? 3.657 14.765 5.743 1.00 89.38 103 ASP A C 1
ATOM 778 O O . ASP A 1 103 ? 4.818 14.832 5.339 1.00 89.38 103 ASP A O 1
ATOM 782 N N . GLU A 1 104 ? 3.077 13.581 5.990 1.00 88.81 104 GLU A N 1
ATOM 783 C CA . GLU A 1 104 ? 3.806 12.318 5.818 1.00 88.81 104 GLU A CA 1
ATOM 784 C C . GLU A 1 104 ? 4.161 12.062 4.348 1.00 88.81 104 GLU A C 1
ATOM 786 O O . GLU A 1 104 ? 5.235 11.526 4.063 1.00 88.81 104 GLU A O 1
ATOM 791 N N . ALA A 1 105 ? 3.284 12.462 3.422 1.00 87.56 105 ALA A N 1
ATOM 792 C CA . ALA A 1 105 ? 3.528 12.359 1.989 1.00 87.56 105 ALA A CA 1
ATOM 793 C C . ALA A 1 105 ? 4.685 13.265 1.535 1.00 87.56 105 ALA A C 1
ATOM 795 O O . ALA A 1 105 ? 5.526 12.820 0.754 1.00 87.56 105 ALA A O 1
ATOM 796 N N . ALA A 1 106 ? 4.749 14.506 2.032 1.00 88.56 106 ALA A N 1
ATOM 797 C CA . ALA A 1 106 ? 5.829 15.442 1.715 1.00 88.56 106 ALA A CA 1
ATOM 798 C C . ALA A 1 106 ? 7.190 14.918 2.198 1.00 88.56 106 ALA A C 1
ATOM 800 O O . ALA A 1 106 ? 8.132 14.843 1.409 1.00 88.56 106 ALA A O 1
ATOM 801 N N . GLU A 1 107 ? 7.251 14.431 3.441 1.00 89.06 107 GLU A N 1
ATOM 802 C CA . GLU A 1 107 ? 8.480 13.885 4.029 1.00 89.06 107 GLU A CA 1
ATOM 803 C C . GLU A 1 107 ? 9.047 12.710 3.206 1.00 89.06 107 GLU A C 1
ATOM 805 O O . GLU A 1 107 ? 10.263 12.567 3.069 1.00 89.06 107 GLU A O 1
ATOM 810 N N . CYS A 1 108 ? 8.185 11.881 2.599 1.00 85.44 108 CYS A N 1
ATOM 811 C CA . CYS A 1 108 ? 8.632 10.784 1.730 1.00 85.44 108 CYS A CA 1
ATOM 812 C C . CYS A 1 108 ? 9.447 11.291 0.530 1.00 85.44 108 CYS A C 1
ATOM 814 O O . CYS A 1 108 ? 10.476 10.700 0.195 1.00 85.44 108 CYS A O 1
ATOM 816 N N . TYR A 1 109 ? 9.005 12.380 -0.105 1.00 85.31 109 TYR A N 1
ATOM 817 C CA . TYR A 1 109 ? 9.717 12.979 -1.234 1.00 85.31 109 TYR A CA 1
ATOM 818 C C . TYR A 1 109 ? 11.012 13.651 -0.798 1.00 85.31 109 TYR A C 1
ATOM 820 O O . TYR A 1 109 ? 12.021 13.510 -1.484 1.00 85.31 109 TYR A O 1
ATOM 828 N N . GLU A 1 110 ? 11.011 14.336 0.345 1.00 86.12 110 GLU A N 1
ATOM 829 C CA . GLU A 1 110 ? 12.215 14.974 0.880 1.00 86.12 110 GLU A CA 1
ATOM 830 C C . GLU A 1 110 ? 13.310 13.944 1.161 1.00 86.12 110 GLU A C 1
ATOM 832 O O . GLU A 1 110 ? 14.456 14.120 0.751 1.00 86.12 110 GLU A O 1
ATOM 837 N N . VAL A 1 111 ? 12.955 12.825 1.794 1.00 84.06 111 VAL A N 1
ATOM 838 C CA . VAL A 1 111 ? 13.894 11.733 2.075 1.00 84.06 111 VAL A CA 1
ATOM 839 C C . VAL A 1 111 ? 14.422 11.104 0.786 1.00 84.06 111 VAL A C 1
ATOM 841 O O . VAL A 1 111 ? 15.625 10.859 0.679 1.00 84.06 111 VAL A O 1
ATOM 844 N N . ALA A 1 112 ? 13.552 10.857 -0.195 1.00 82.94 112 ALA A N 1
ATOM 845 C CA . ALA A 1 112 ? 13.961 10.304 -1.482 1.00 82.94 112 ALA A CA 1
ATOM 846 C C . ALA A 1 112 ? 14.888 11.261 -2.248 1.00 82.94 112 ALA A C 1
ATOM 848 O O . ALA A 1 112 ? 15.876 10.817 -2.828 1.00 82.94 112 ALA A O 1
ATOM 849 N N . TRP A 1 113 ? 14.612 12.567 -2.195 1.00 81.00 113 TRP A N 1
ATOM 850 C CA . TRP A 1 113 ? 15.434 13.610 -2.807 1.00 81.00 113 TRP A CA 1
ATOM 851 C C . TRP A 1 113 ? 16.814 13.719 -2.154 1.00 81.00 113 TRP A C 1
ATOM 853 O O . TRP A 1 113 ? 17.821 13.748 -2.850 1.00 81.00 113 TRP A O 1
ATOM 863 N N . GLN A 1 114 ? 16.879 13.719 -0.820 1.00 78.69 114 GLN A N 1
ATOM 864 C CA . GLN A 1 114 ? 18.144 13.748 -0.070 1.00 78.69 114 GLN A CA 1
ATOM 865 C C . GLN A 1 114 ? 18.980 12.472 -0.272 1.00 78.69 114 GLN A C 1
ATOM 867 O O . GLN A 1 114 ? 20.202 12.504 -0.150 1.00 78.69 114 GLN A O 1
ATOM 872 N N . GLY A 1 115 ? 18.324 11.337 -0.532 1.00 66.50 115 GLY A N 1
ATOM 873 C CA . GLY A 1 115 ? 18.971 10.046 -0.764 1.00 66.50 115 GLY A CA 1
ATOM 874 C C . GLY A 1 115 ? 19.348 9.771 -2.221 1.00 66.50 115 GLY A C 1
ATOM 875 O O . GLY A 1 115 ? 20.122 8.846 -2.476 1.00 66.50 115 GLY A O 1
ATOM 876 N N . ALA A 1 116 ? 18.816 10.533 -3.179 1.00 60.97 116 ALA A N 1
ATOM 877 C CA . ALA A 1 116 ? 19.226 10.432 -4.569 1.00 60.97 116 ALA A CA 1
ATOM 878 C C . ALA A 1 116 ? 20.649 10.999 -4.704 1.00 60.97 116 ALA A C 1
ATOM 880 O O . ALA A 1 116 ? 20.914 12.089 -4.193 1.00 60.97 116 ALA A O 1
ATOM 881 N N . PRO A 1 117 ? 21.589 10.297 -5.365 1.00 56.53 117 PRO A N 1
ATOM 882 C CA . PRO A 1 117 ? 22.862 10.906 -5.700 1.00 56.53 117 PRO A CA 1
ATOM 883 C C . PRO A 1 117 ? 22.555 12.092 -6.609 1.00 56.53 117 PRO A C 1
ATOM 885 O O . PRO A 1 117 ? 22.111 11.919 -7.743 1.00 56.53 117 PRO A O 1
ATOM 888 N N . THR A 1 118 ? 22.728 13.292 -6.071 1.00 55.12 118 THR A N 1
ATOM 889 C CA . THR A 1 118 ? 22.683 14.541 -6.815 1.00 55.12 118 THR A CA 1
ATOM 890 C C . THR A 1 118 ? 23.785 14.492 -7.872 1.00 55.12 118 THR A C 1
ATOM 892 O O . THR A 1 118 ? 24.913 14.910 -7.621 1.00 55.12 118 THR A O 1
ATOM 895 N N . ASP A 1 119 ? 23.481 13.938 -9.045 1.00 50.69 119 ASP A N 1
ATOM 896 C CA . ASP A 1 119 ? 24.264 14.125 -10.264 1.00 50.69 119 ASP A CA 1
ATOM 897 C C . ASP A 1 119 ? 24.011 15.563 -10.737 1.00 50.69 119 ASP A C 1
ATOM 899 O O . ASP A 1 119 ? 23.195 15.836 -11.612 1.00 50.69 119 ASP A O 1
ATOM 903 N N . LEU A 1 120 ? 24.626 16.515 -10.036 1.00 46.47 120 LEU A N 1
ATOM 904 C CA . LEU A 1 120 ? 24.841 17.866 -10.539 1.00 46.47 120 LEU A CA 1
ATOM 905 C C . LEU A 1 120 ? 26.236 17.873 -11.165 1.00 46.47 120 LEU A C 1
ATOM 907 O O . LEU A 1 120 ? 27.213 18.255 -10.519 1.00 46.47 120 LEU A O 1
ATOM 911 N N . GLY A 1 121 ? 26.302 17.364 -12.396 1.00 40.28 121 GLY A N 1
ATOM 912 C CA . GLY A 1 121 ? 27.373 17.643 -13.352 1.00 40.28 121 GLY A CA 1
ATOM 913 C C . GLY A 1 121 ? 27.080 18.915 -14.133 1.00 40.28 121 GLY A C 1
ATOM 914 O O . GLY A 1 121 ? 25.920 19.071 -14.577 1.00 40.28 121 GLY A O 1
#

Organism: NCBI:txid1034831

Secondary structure (DSSP, 8-state):
-------HHHHHHHSTT-HHHHHHHHHHHHHHTT-HHHHHHHHT-TTTTTSHHHHHHHHHHHHTTT-HHHHHHHHHHHHHT----HHHHHHHHHHHHHTT-HHHHHHHHHHHHHHS-----